Protein AF-A0A924SSK6-F1 (afdb_monomer)

Sequence (45 aa):
SRPFRGEAIGRPAQDAATDMLHVLDALTPADSGSFRSYNGAELPW

Secondary structure (DSSP, 8-state):
-----HHHHPPPHHHHHHHHHHHHHT--GGGTT-EE-TTS-EE--

Mean predicted aligned error: 6.4 Å

Radius of gyration: 13.25 Å; Cα contacts (8 Å, |Δi|>4): 21; chains: 1; bounding box: 28×34×22 Å

pLDDT: mean 86.7, std 15.46, range [52.78, 98.12]

Foldseek 3Di:
DCPDVCVPPNDPPVLLVVLQVVLVVPDDPVCPPFDAHSNNDTDDD

Structure (mmCIF, N/CA/C/O backbone):
data_AF-A0A924SSK6-F1
#
_entry.id   AF-A0A924SSK6-F1
#
loop_
_atom_site.group_PDB
_atom_site.id
_atom_site.type_symbol
_atom_site.label_atom_id
_atom_site.label_alt_id
_atom_site.label_comp_id
_atom_site.label_asym_id
_atom_site.label_entity_id
_atom_site.label_seq_id
_atom_site.pdbx_PDB_ins_code
_atom_site.Cartn_x
_atom_site.Cartn_y
_atom_site.Cartn_z
_atom_site.occupancy
_atom_site.B_iso_or_equiv
_atom_site.auth_seq_id
_atom_site.auth_comp_id
_atom_site.auth_asym_id
_atom_site.auth_atom_id
_atom_site.pdbx_PDB_model_num
ATOM 1 N N . SER A 1 1 ? -9.791 24.655 13.646 1.00 56.56 1 SER A N 1
ATOM 2 C CA . SER A 1 1 ? -9.560 24.449 12.202 1.00 56.56 1 SER A CA 1
ATOM 3 C C . SER A 1 1 ? -9.649 22.959 11.907 1.00 56.56 1 SER A C 1
ATOM 5 O O . SE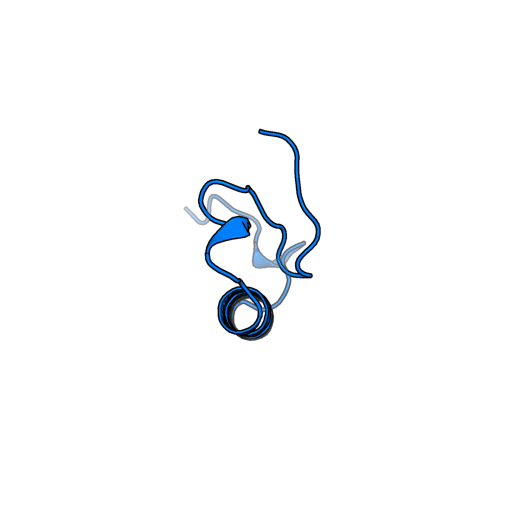R A 1 1 ? -8.929 22.188 12.520 1.00 56.56 1 SER A O 1
ATOM 7 N N . ARG A 1 2 ? -10.555 22.527 11.021 1.00 52.78 2 ARG A N 1
ATOM 8 C CA . ARG A 1 2 ? -10.527 21.185 10.410 1.00 52.78 2 ARG 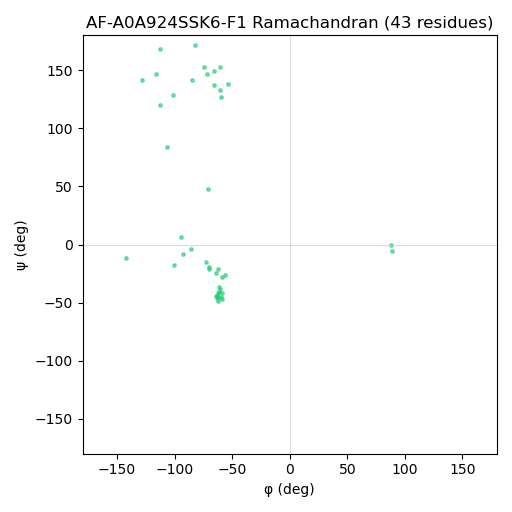A CA 1
ATOM 9 C C . ARG A 1 2 ? -10.076 21.378 8.956 1.00 52.78 2 ARG A C 1
ATOM 11 O O . ARG A 1 2 ? -10.925 21.606 8.101 1.00 52.78 2 ARG A O 1
ATOM 18 N N . PRO A 1 3 ? -8.762 21.458 8.680 1.00 62.22 3 PRO A N 1
ATOM 19 C CA . PRO A 1 3 ? -8.272 21.938 7.386 1.00 62.22 3 PRO A CA 1
ATOM 20 C C . PRO A 1 3 ? -8.481 20.933 6.246 1.00 62.22 3 PRO A C 1
ATOM 22 O O . PRO A 1 3 ? -8.441 21.320 5.084 1.00 62.22 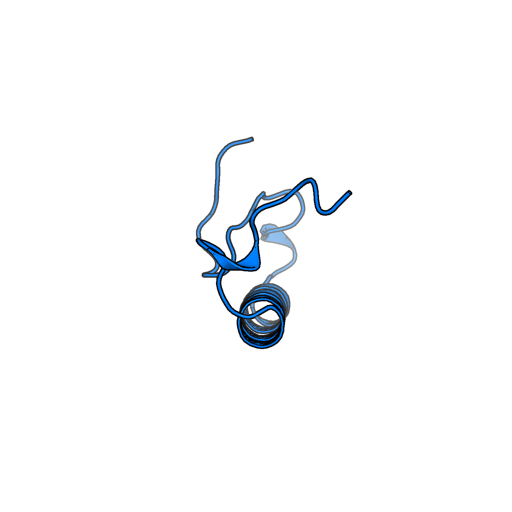3 PRO A O 1
ATOM 25 N N . PHE A 1 4 ? -8.772 19.670 6.560 1.00 57.94 4 PHE A N 1
ATOM 26 C CA . PHE A 1 4 ? -9.078 18.649 5.568 1.00 57.94 4 PHE A CA 1
ATOM 27 C C . PHE A 1 4 ? -10.539 18.231 5.688 1.00 57.94 4 PHE A C 1
ATOM 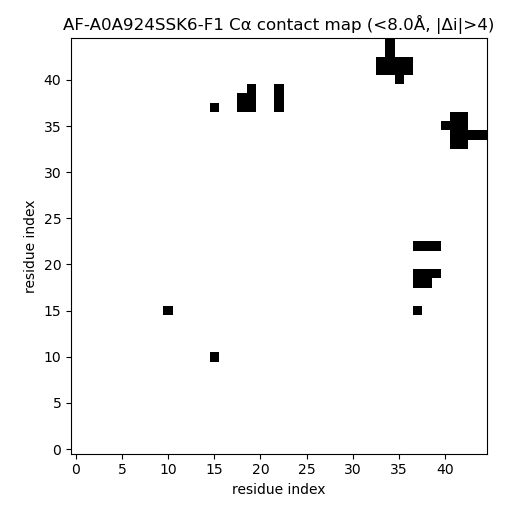29 O O . PHE A 1 4 ? -10.962 17.704 6.715 1.00 57.94 4 PHE A O 1
ATOM 36 N N . ARG A 1 5 ? -11.302 18.415 4.605 1.00 54.94 5 ARG A N 1
ATOM 37 C CA . ARG A 1 5 ? -12.631 17.814 4.405 1.00 54.94 5 ARG A CA 1
ATOM 38 C C . ARG A 1 5 ? -12.506 16.302 4.158 1.00 54.94 5 ARG A C 1
ATOM 40 O O . ARG A 1 5 ? -13.082 15.783 3.207 1.00 54.94 5 ARG A O 1
ATOM 47 N N . GLY A 1 6 ? -11.731 15.594 4.984 1.00 55.28 6 GLY A N 1
ATOM 48 C CA . GLY A 1 6 ? -11.580 14.138 4.888 1.00 55.28 6 GLY A CA 1
ATOM 49 C C . GLY A 1 6 ? -12.926 13.422 5.029 1.00 55.28 6 GLY A C 1
ATOM 50 O O . GLY A 1 6 ? -13.147 12.394 4.411 1.00 55.28 6 GLY A O 1
ATOM 51 N N . GLU A 1 7 ? -13.858 14.048 5.747 1.00 56.25 7 GLU A N 1
ATOM 52 C CA . GLU A 1 7 ? -15.230 13.588 5.989 1.00 56.25 7 GLU A CA 1
ATOM 53 C C . GLU A 1 7 ? -16.131 13.635 4.735 1.00 56.25 7 GLU A C 1
ATOM 55 O O . GLU A 1 7 ? -17.158 12.969 4.709 1.00 56.25 7 GLU A O 1
ATOM 60 N N . ALA A 1 8 ? -15.778 14.412 3.698 1.00 57.34 8 ALA A N 1
ATOM 61 C CA . ALA A 1 8 ? -16.647 14.630 2.532 1.00 57.34 8 ALA A CA 1
ATOM 62 C C . ALA A 1 8 ? -16.276 13.788 1.295 1.00 57.34 8 ALA A C 1
ATOM 64 O O . ALA A 1 8 ? -17.084 13.683 0.378 1.00 57.34 8 ALA A O 1
ATOM 65 N N . ILE A 1 9 ? -15.052 13.243 1.233 1.00 65.56 9 ILE A N 1
ATOM 66 C CA . ILE A 1 9 ? -14.510 12.524 0.054 1.00 65.56 9 ILE A CA 1
ATOM 67 C C . ILE A 1 9 ? -13.640 11.310 0.467 1.00 65.56 9 ILE A C 1
ATOM 69 O O . ILE A 1 9 ? -13.289 10.477 -0.364 1.00 65.56 9 ILE A O 1
ATOM 73 N N . GLY A 1 10 ? -13.276 11.178 1.747 1.00 68.38 10 GLY A N 1
ATOM 74 C CA . GLY A 1 10 ? -12.400 10.112 2.229 1.00 68.38 10 GLY A CA 1
ATOM 75 C C . GLY A 1 10 ? -13.144 8.816 2.544 1.00 68.38 10 GLY A C 1
ATOM 76 O O . GLY A 1 10 ? -14.236 8.827 3.110 1.00 68.38 10 GLY A O 1
ATOM 77 N N . ARG A 1 11 ? -12.511 7.683 2.224 1.00 80.69 11 ARG A N 1
ATOM 78 C CA . ARG A 1 11 ? -12.912 6.369 2.744 1.00 80.69 11 ARG A CA 1
ATOM 79 C C . ARG A 1 11 ? -12.806 6.335 4.281 1.00 80.69 11 ARG A C 1
ATOM 81 O O . ARG A 1 11 ? -11.947 7.038 4.827 1.00 80.69 11 ARG A O 1
ATOM 88 N N . PRO A 1 12 ? -13.597 5.506 4.988 1.00 90.00 12 PRO A N 1
ATOM 89 C CA . PRO A 1 12 ? -13.412 5.294 6.419 1.00 90.00 12 PRO A CA 1
ATOM 90 C C . PRO A 1 12 ? -11.974 4.873 6.736 1.00 90.00 12 PRO A C 1
ATOM 92 O O . PRO A 1 12 ? -11.372 4.063 6.028 1.00 90.00 12 PRO A O 1
ATOM 95 N N . ALA A 1 13 ? -11.417 5.434 7.811 1.00 89.19 13 ALA A N 1
ATOM 96 C CA . ALA A 1 13 ? -10.020 5.206 8.178 1.00 89.19 13 ALA A CA 1
ATOM 97 C C . ALA A 1 13 ? -9.727 3.726 8.466 1.00 89.19 13 ALA A C 1
ATOM 99 O O . ALA A 1 13 ? -8.666 3.231 8.094 1.00 89.19 13 ALA A O 1
ATOM 100 N N . GLN A 1 14 ? -10.683 3.022 9.082 1.00 93.56 14 GLN A N 1
ATOM 101 C CA . GLN A 1 14 ? -10.549 1.598 9.373 1.00 93.56 14 GLN A CA 1
ATOM 102 C C . GLN A 1 14 ? -10.418 0.779 8.088 1.00 93.56 14 GLN A C 1
ATOM 104 O O . GLN A 1 14 ? -9.513 -0.041 7.985 1.00 93.56 14 GLN A O 1
ATOM 109 N N . ASP A 1 15 ? -11.251 1.063 7.087 1.00 92.81 15 ASP A N 1
ATOM 110 C CA . ASP A 1 15 ? -11.187 0.372 5.801 1.00 92.81 15 ASP A CA 1
ATOM 111 C C . ASP A 1 15 ? -9.836 0.632 5.121 1.00 92.81 15 ASP A C 1
ATOM 113 O O . ASP A 1 15 ? -9.221 -0.283 4.582 1.00 92.81 15 ASP A O 1
ATOM 117 N N . ALA A 1 16 ? -9.346 1.878 5.170 1.00 92.12 16 ALA A N 1
ATOM 118 C CA . ALA A 1 16 ? -8.036 2.239 4.623 1.00 92.12 16 ALA A CA 1
ATOM 119 C C . ALA A 1 16 ? -6.903 1.453 5.279 1.00 92.12 16 ALA A C 1
ATOM 121 O O . ALA A 1 16 ? -6.028 0.945 4.582 1.00 92.12 16 ALA A O 1
ATOM 122 N N . ALA A 1 17 ? -6.932 1.351 6.607 1.00 95.25 17 ALA A N 1
ATOM 123 C CA . ALA A 1 17 ? -5.951 0.600 7.372 1.00 95.25 17 ALA A CA 1
ATOM 124 C C . ALA A 1 17 ? -5.997 -0.893 7.038 1.00 95.25 17 ALA A C 1
ATOM 126 O O . ALA A 1 17 ? -4.949 -1.481 6.793 1.00 95.25 17 ALA A O 1
ATOM 127 N N . THR A 1 18 ? -7.187 -1.493 6.973 1.00 96.44 18 THR A N 1
ATOM 128 C CA . THR A 1 18 ? -7.345 -2.907 6.614 1.00 96.44 18 THR A CA 1
ATOM 129 C C . THR A 1 18 ? -6.768 -3.209 5.233 1.00 96.44 18 THR A C 1
ATOM 131 O O . THR A 1 18 ? -5.987 -4.146 5.095 1.00 96.44 18 THR A O 1
ATOM 134 N N . ASP A 1 19 ? -7.075 -2.390 4.231 1.00 95.50 19 ASP A N 1
ATOM 135 C CA . ASP A 1 19 ? -6.536 -2.564 2.881 1.00 95.50 19 ASP A CA 1
ATOM 136 C C . ASP A 1 19 ? -5.012 -2.407 2.837 1.00 95.50 19 ASP A C 1
ATOM 138 O O . ASP A 1 19 ? -4.319 -3.231 2.246 1.00 95.50 19 ASP A O 1
ATOM 142 N N . MET A 1 20 ? -4.473 -1.386 3.513 1.00 96.19 20 MET A N 1
ATOM 143 C CA . MET A 1 20 ? -3.024 -1.195 3.616 1.00 96.19 20 MET A CA 1
ATOM 144 C C . MET A 1 20 ? -2.331 -2.399 4.261 1.00 96.19 20 MET A C 1
ATOM 146 O O . MET A 1 20 ? -1.281 -2.815 3.782 1.00 96.19 20 MET A O 1
ATOM 150 N N . LEU A 1 21 ? -2.911 -2.971 5.318 1.00 98.00 21 LEU A N 1
ATOM 151 C CA . LEU A 1 21 ? -2.365 -4.159 5.976 1.00 98.00 21 LEU A CA 1
ATOM 152 C C . LEU A 1 21 ? -2.368 -5.369 5.036 1.00 98.00 21 LEU A C 1
ATOM 154 O O . LEU A 1 21 ? -1.340 -6.025 4.912 1.00 98.00 21 LEU A O 1
ATOM 158 N N . HIS A 1 22 ? -3.457 -5.600 4.297 1.00 97.75 22 HIS A N 1
ATOM 159 C CA . HIS A 1 22 ? -3.499 -6.670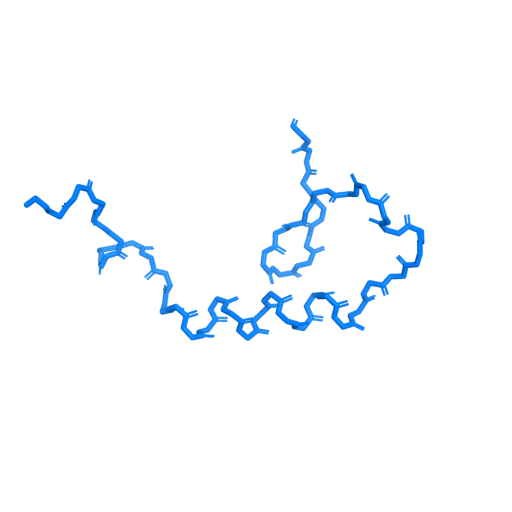 3.295 1.00 97.75 22 HIS A CA 1
ATOM 160 C C . HIS A 1 22 ? -2.446 -6.498 2.194 1.00 97.75 22 HIS A C 1
ATOM 162 O O . HIS A 1 22 ? -1.860 -7.484 1.752 1.00 97.75 22 HIS A O 1
ATOM 168 N N . VAL A 1 23 ? -2.189 -5.263 1.746 1.00 97.38 23 VAL A N 1
ATOM 169 C CA . VAL A 1 23 ? -1.115 -4.991 0.780 1.00 97.38 23 VAL A CA 1
ATOM 170 C C . VAL A 1 23 ? 0.237 -5.362 1.376 1.00 97.38 23 VAL A C 1
ATOM 172 O O . VAL A 1 23 ? 0.993 -6.073 0.724 1.00 97.38 23 VAL A O 1
ATOM 175 N N . LEU A 1 24 ? 0.526 -4.919 2.603 1.00 97.31 24 LEU A N 1
ATOM 176 C CA . LEU A 1 24 ? 1.792 -5.199 3.285 1.00 97.31 24 LEU A CA 1
ATOM 177 C C . LEU A 1 24 ? 2.018 -6.701 3.502 1.00 97.31 24 LEU A C 1
ATOM 179 O O . LEU A 1 24 ? 3.129 -7.173 3.273 1.00 97.31 24 LEU A O 1
ATOM 183 N N . ASP A 1 25 ? 0.977 -7.447 3.874 1.00 98.12 25 ASP A N 1
ATOM 184 C CA . ASP A 1 25 ? 1.039 -8.902 4.076 1.00 98.12 25 ASP A CA 1
ATOM 185 C C . ASP A 1 25 ? 1.367 -9.672 2.784 1.00 98.12 25 ASP A C 1
ATOM 187 O O . ASP A 1 25 ? 1.898 -10.782 2.839 1.00 98.12 25 ASP A O 1
ATOM 191 N N . ALA A 1 26 ? 1.067 -9.093 1.619 1.00 96.69 26 ALA A N 1
ATOM 192 C CA . ALA A 1 26 ? 1.328 -9.691 0.312 1.00 96.69 26 ALA A CA 1
ATOM 193 C C . ALA A 1 26 ? 2.684 -9.289 -0.301 1.00 96.69 26 ALA A C 1
ATOM 195 O O . ALA A 1 26 ? 3.060 -9.843 -1.337 1.00 96.69 26 ALA A O 1
ATOM 196 N N . LEU A 1 27 ? 3.412 -8.336 0.295 1.00 97.19 27 LEU A N 1
ATOM 197 C CA . LEU A 1 27 ? 4.686 -7.866 -0.253 1.00 97.19 27 LEU A CA 1
ATOM 198 C C . LEU A 1 27 ? 5.796 -8.906 -0.105 1.00 97.19 27 LEU A C 1
ATOM 200 O O . LEU A 1 27 ? 5.910 -9.629 0.885 1.00 97.19 27 LEU A O 1
ATOM 204 N N . THR A 1 28 ? 6.687 -8.909 -1.087 1.00 97.38 28 THR A N 1
ATOM 205 C CA . THR A 1 28 ? 7.907 -9.711 -1.100 1.00 97.38 28 THR A CA 1
ATOM 206 C C . THR A 1 28 ? 9.143 -8.812 -1.004 1.00 97.38 28 THR A C 1
ATOM 208 O O . THR A 1 28 ? 9.054 -7.599 -1.213 1.00 97.38 28 THR A O 1
ATOM 211 N N . PRO A 1 29 ? 10.346 -9.368 -0.760 1.00 97.94 29 PRO A N 1
ATOM 212 C CA . PRO A 1 29 ? 11.578 -8.581 -0.808 1.00 97.94 29 PRO A CA 1
ATOM 213 C C . PRO A 1 29 ? 11.814 -7.857 -2.146 1.00 97.94 29 PRO A C 1
ATOM 215 O O . PRO A 1 29 ? 12.475 -6.821 -2.159 1.00 97.94 29 PRO A O 1
ATOM 218 N N . ALA A 1 30 ? 11.270 -8.370 -3.257 1.00 97.38 30 ALA A N 1
ATOM 219 C CA . ALA A 1 30 ? 11.386 -7.741 -4.574 1.00 97.38 30 ALA A 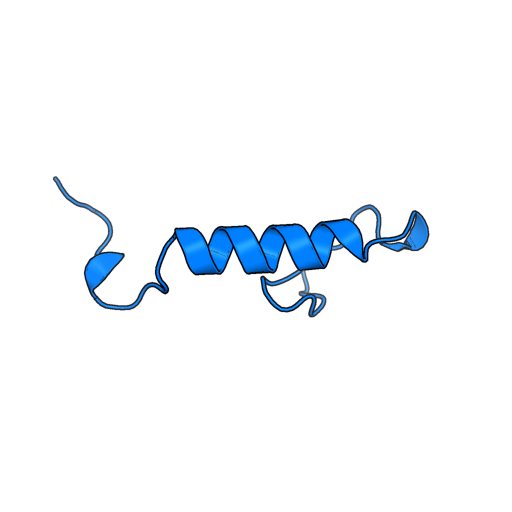CA 1
ATOM 220 C C . ALA A 1 30 ? 10.582 -6.433 -4.689 1.00 97.38 30 ALA A C 1
ATOM 222 O O . ALA A 1 30 ? 10.897 -5.599 -5.531 1.00 97.38 30 ALA A O 1
ATOM 223 N N . ASP A 1 31 ? 9.584 -6.233 -3.826 1.00 96.50 31 ASP A N 1
ATOM 224 C CA . ASP A 1 31 ? 8.734 -5.041 -3.812 1.00 96.50 31 ASP A CA 1
ATOM 225 C C . ASP A 1 31 ? 9.333 -3.885 -2.996 1.00 96.50 31 ASP A C 1
ATOM 227 O O . ASP A 1 31 ? 8.758 -2.793 -2.929 1.00 96.50 31 ASP A O 1
ATOM 231 N N . SER A 1 32 ? 10.482 -4.103 -2.351 1.00 96.50 32 SER A N 1
ATOM 232 C CA . SER A 1 32 ? 11.139 -3.096 -1.521 1.00 96.50 32 SER A CA 1
ATOM 233 C C . SER A 1 32 ? 11.489 -1.841 -2.329 1.00 96.50 32 SER A C 1
ATOM 235 O O . SER A 1 32 ? 12.185 -1.910 -3.339 1.00 96.50 32 SER A O 1
ATOM 237 N N . GLY A 1 33 ? 11.054 -0.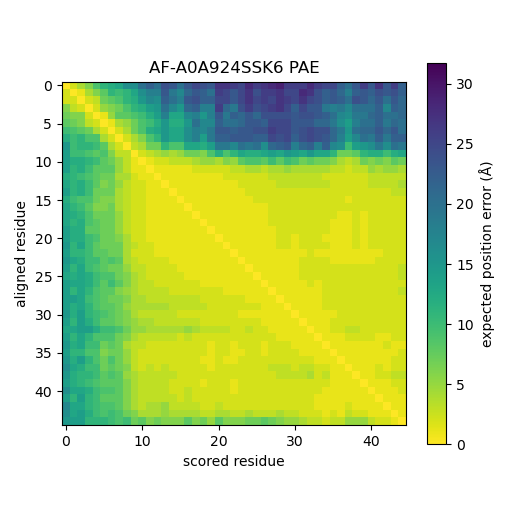674 -1.845 1.00 95.81 33 GLY A N 1
ATOM 238 C CA . GLY A 1 33 ? 11.283 0.623 -2.497 1.00 95.81 33 GLY A CA 1
ATOM 239 C C . GLY A 1 33 ? 10.222 1.025 -3.530 1.00 95.81 33 GLY A C 1
ATOM 240 O O . GLY A 1 33 ? 10.314 2.119 -4.090 1.00 95.81 33 GLY 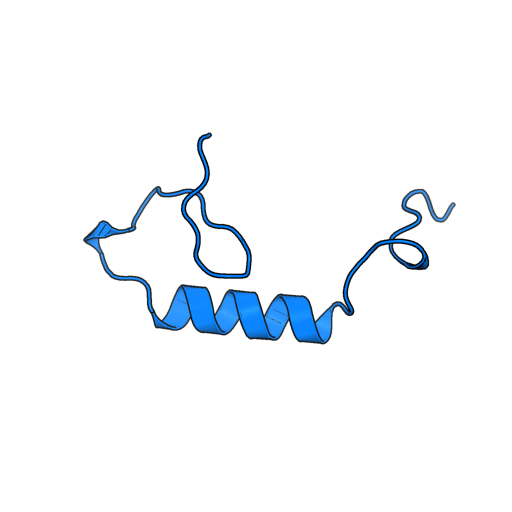A O 1
ATOM 241 N N . SER A 1 34 ? 9.210 0.183 -3.759 1.00 95.62 34 SER A N 1
ATOM 242 C CA . SER A 1 34 ? 8.049 0.532 -4.583 1.00 95.62 34 SER A CA 1
ATOM 243 C C . SER A 1 34 ? 7.100 1.492 -3.856 1.00 95.62 34 SER A C 1
ATOM 245 O O . SER A 1 34 ? 7.014 1.503 -2.625 1.00 95.62 34 SER A O 1
ATOM 247 N N . PHE A 1 35 ? 6.360 2.291 -4.626 1.00 96.94 35 PHE A N 1
ATOM 248 C CA . PHE A 1 35 ? 5.229 3.060 -4.118 1.00 96.94 35 PHE A CA 1
ATOM 249 C C . PHE A 1 35 ? 3.932 2.337 -4.491 1.00 96.94 35 PHE A C 1
ATOM 251 O O . PHE A 1 35 ? 3.740 1.945 -5.640 1.00 96.94 35 PHE A O 1
ATOM 258 N N . ARG A 1 36 ? 3.049 2.103 -3.514 1.00 96.38 36 ARG A N 1
ATOM 259 C CA . ARG A 1 36 ? 1.849 1.268 -3.676 1.00 96.38 36 ARG A CA 1
ATOM 260 C C . ARG A 1 36 ? 0.607 2.020 -3.202 1.00 96.38 36 ARG A C 1
ATOM 262 O O . ARG A 1 36 ? 0.644 2.720 -2.191 1.00 96.38 36 ARG A O 1
ATOM 269 N N . SER A 1 37 ? -0.504 1.856 -3.913 1.00 94.44 37 SER A N 1
ATOM 270 C CA . SER A 1 37 ? -1.817 2.334 -3.466 1.00 94.44 37 SER A CA 1
ATOM 271 C C . SER A 1 37 ? -2.473 1.346 -2.486 1.00 94.44 37 SER A C 1
ATOM 273 O O . SER A 1 37 ? -2.004 0.222 -2.319 1.00 94.44 37 SER A O 1
ATOM 275 N N . TYR A 1 38 ? -3.596 1.727 -1.866 1.00 91.69 38 TYR A N 1
ATOM 276 C CA . TYR A 1 38 ? -4.296 0.881 -0.885 1.00 91.69 38 TYR A CA 1
ATOM 277 C C . TYR A 1 38 ?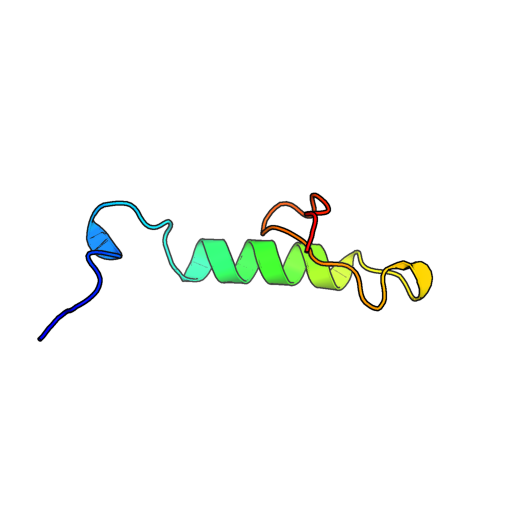 -4.812 -0.448 -1.449 1.00 91.69 38 TYR A C 1
ATOM 279 O O . TYR A 1 38 ? -5.018 -1.376 -0.686 1.00 91.69 38 TYR A O 1
ATOM 287 N N . ASN A 1 39 ? -4.993 -0.572 -2.764 1.00 90.19 39 ASN A N 1
ATOM 288 C CA . ASN A 1 39 ? -5.396 -1.839 -3.382 1.00 90.19 39 ASN A CA 1
ATOM 289 C C . ASN A 1 39 ? -4.206 -2.681 -3.886 1.00 90.19 39 ASN A C 1
ATOM 291 O O . ASN A 1 39 ? -4.416 -3.675 -4.575 1.00 90.19 39 ASN A O 1
ATOM 295 N N . GLY A 1 40 ? -2.968 -2.261 -3.601 1.00 94.00 40 GLY A N 1
ATOM 296 C CA . GLY A 1 40 ? -1.741 -2.950 -4.006 1.00 94.00 40 GLY A CA 1
ATOM 297 C C . GLY A 1 40 ? -1.192 -2.548 -5.375 1.00 94.00 40 GLY A C 1
ATOM 298 O O . GLY A 1 40 ? -0.093 -2.971 -5.728 1.00 94.00 40 GLY A O 1
ATOM 299 N N . ALA A 1 41 ? -1.892 -1.704 -6.143 1.00 96.38 41 ALA A N 1
ATOM 300 C CA . ALA A 1 41 ? -1.367 -1.209 -7.416 1.00 96.38 41 ALA A CA 1
ATOM 301 C C . ALA A 1 41 ? -0.063 -0.422 -7.213 1.00 96.38 41 ALA A C 1
ATOM 303 O O . ALA A 1 41 ? 0.002 0.448 -6.341 1.00 96.38 41 ALA A O 1
ATOM 304 N N . GLU A 1 42 ? 0.953 -0.707 -8.034 1.00 95.88 42 GLU A N 1
ATOM 305 C CA . GLU A 1 42 ? 2.155 0.127 -8.105 1.00 95.88 42 GLU A CA 1
ATOM 306 C C . GLU A 1 42 ? 1.823 1.501 -8.659 1.00 95.88 42 GLU A C 1
ATOM 308 O O . GLU A 1 42 ? 1.086 1.631 -9.639 1.00 95.88 42 GLU A O 1
ATOM 313 N N . LEU A 1 43 ? 2.396 2.519 -8.039 1.00 95.88 43 LEU A N 1
ATOM 314 C CA . LEU A 1 43 ? 2.296 3.897 -8.465 1.00 95.88 43 LEU A CA 1
ATOM 315 C C . LEU A 1 43 ? 3.683 4.405 -8.865 1.00 95.88 43 LEU A C 1
ATOM 317 O O . LEU A 1 43 ? 4.681 4.004 -8.262 1.00 95.88 43 LEU A O 1
ATOM 321 N N . PRO A 1 44 ? 3.760 5.308 -9.855 1.00 94.62 44 PRO A N 1
ATOM 322 C CA . PRO A 1 44 ? 4.984 6.051 -10.098 1.00 94.62 44 PRO A CA 1
ATOM 323 C C . PRO A 1 44 ? 5.278 6.977 -8.912 1.00 94.62 44 PRO A C 1
ATOM 325 O O . PRO A 1 44 ? 4.353 7.464 -8.255 1.00 94.62 44 PRO A O 1
ATOM 328 N N . TRP A 1 45 ? 6.566 7.218 -8.671 1.00 86.44 45 TRP A N 1
ATOM 329 C CA . TRP A 1 45 ? 7.026 8.305 -7.808 1.00 86.44 45 TRP A CA 1
ATOM 330 C C . TRP A 1 45 ? 6.665 9.678 -8.382 1.00 86.44 45 TRP A C 1
ATOM 332 O O . TRP A 1 45 ? 6.701 9.829 -9.627 1.00 86.44 45 TRP A O 1
#

Solvent-accessible surface area (backbone atoms only — not comparable to full-atom values): 2998 Å² total; per-residue (Å²): 135,80,92,66,70,50,88,78,79,51,76,58,67,67,61,52,49,54,35,40,49,56,37,60,75,68,60,52,85,87,54,68,90,66,47,64,48,58,87,51,49,78,45,85,133